Protein AF-A0A0D9VWK8-F1 (afdb_monomer)

InterPro domains:
  IPR011050 Pectin lyase fold/virulence factor [SSF51126] (3-60)
  IPR012334 Pectin lyase fold [G3DSA:2.160.20.10] (1-61)

Nearest PDB structures (foldseek):
  1gq8-assembly1_A  TM=9.100E-01  e=1.105E-02  Daucus carota
  1xg2-assembly1_A  TM=9.061E-01  e=1.371E-02  Solanum lycopersicum

Secondary structure (DSSP, 8-state):
------TTS-TT-S--SSS---GGG--SS--HHHHGGGSHHHHS-GGGTTGGGT-------

Mean predicted aligned error: 6.69 Å

Sequence (61 aa):
MVTYLDGIINPARYLPWNGSFGWLGYHGLLSTNDARNFSAENAIHGSSWIPATGIPYTPGL

Structure (mmCIF, N/CA/C/O backbone):
data_AF-A0A0D9VWK8-F1
#
_entry.id   AF-A0A0D9VWK8-F1
#
loop_
_atom_site.group_PDB
_atom_site.id
_atom_site.type_symbol
_atom_site.label_atom_id
_atom_site.label_alt_id
_atom_site.label_comp_id
_atom_site.label_asym_id
_atom_site.label_entity_id
_atom_site.label_seq_id
_atom_site.pdbx_PDB_ins_code
_atom_site.Cartn_x
_atom_site.Cartn_y
_atom_site.Cartn_z
_atom_site.occupancy
_atom_site.B_iso_or_equiv
_atom_site.auth_seq_id
_atom_site.auth_comp_id
_atom_site.auth_asym_id
_atom_site.auth_atom_id
_atom_site.pdbx_PDB_model_num
ATOM 1 N N . MET A 1 1 ? -1.381 -7.693 -3.871 1.00 67.44 1 MET A N 1
ATOM 2 C CA . MET A 1 1 ? -2.023 -6.604 -4.628 1.00 67.44 1 MET A CA 1
ATOM 3 C C . MET A 1 1 ? -2.947 -7.212 -5.665 1.00 67.44 1 MET A C 1
ATOM 5 O O . MET A 1 1 ? -2.498 -8.056 -6.429 1.00 67.44 1 MET A O 1
ATOM 9 N N . VAL A 1 2 ? -4.228 -6.852 -5.643 1.00 70.31 2 VAL A N 1
ATOM 10 C CA . VAL A 1 2 ? -5.230 -7.382 -6.576 1.00 70.31 2 VAL A CA 1
ATOM 11 C C . VAL A 1 2 ? -5.986 -6.189 -7.140 1.00 70.31 2 VAL A C 1
ATOM 13 O O . VAL A 1 2 ? -6.775 -5.566 -6.438 1.00 70.31 2 VAL A O 1
ATOM 16 N N . THR A 1 3 ? -5.693 -5.827 -8.384 1.00 80.12 3 THR A N 1
ATOM 17 C CA . THR A 1 3 ? -6.395 -4.765 -9.108 1.00 80.12 3 THR A CA 1
ATOM 18 C C . THR A 1 3 ? -6.676 -5.224 -10.532 1.00 80.12 3 THR A C 1
ATOM 20 O O . THR A 1 3 ? -5.924 -6.014 -11.103 1.00 80.12 3 THR A O 1
ATOM 23 N N . TYR A 1 4 ? -7.779 -4.740 -11.101 1.00 84.25 4 TYR A N 1
ATOM 24 C CA . TYR A 1 4 ? -8.106 -4.943 -12.508 1.00 84.25 4 TYR A CA 1
ATOM 25 C C . TYR A 1 4 ? -7.482 -3.816 -13.339 1.00 84.25 4 TYR A C 1
ATOM 27 O O . TYR A 1 4 ? -7.664 -2.642 -13.017 1.00 84.25 4 TYR A O 1
ATOM 35 N N . LEU A 1 5 ? -6.733 -4.171 -14.387 1.00 82.81 5 LEU A N 1
ATOM 36 C CA . LEU A 1 5 ? -6.167 -3.218 -15.343 1.00 82.81 5 LEU A CA 1
ATOM 37 C C . LEU A 1 5 ? -6.979 -3.281 -16.636 1.00 82.81 5 LEU A C 1
ATOM 39 O O . LEU A 1 5 ? -6.950 -4.294 -17.330 1.00 82.81 5 LEU A O 1
ATOM 43 N N . ASP A 1 6 ? -7.695 -2.202 -16.938 1.00 83.88 6 ASP A N 1
ATOM 44 C CA . ASP A 1 6 ? -8.450 -2.056 -18.183 1.00 83.88 6 ASP A CA 1
ATOM 45 C C . ASP A 1 6 ? -7.562 -1.526 -19.332 1.00 83.88 6 ASP A C 1
ATOM 47 O O . ASP A 1 6 ? -6.456 -1.025 -19.108 1.00 83.88 6 ASP A O 1
ATOM 51 N N . GLY A 1 7 ? -8.049 -1.602 -20.572 1.00 83.94 7 GLY A N 1
ATOM 52 C CA . GLY A 1 7 ? -7.323 -1.227 -21.793 1.00 83.94 7 GLY A CA 1
ATOM 53 C C . GLY A 1 7 ? -6.993 0.264 -21.933 1.00 83.94 7 GLY A C 1
ATOM 54 O O . GLY A 1 7 ? -6.257 0.643 -22.840 1.00 83.94 7 GLY A O 1
ATOM 55 N N . ILE A 1 8 ? -7.500 1.114 -21.035 1.00 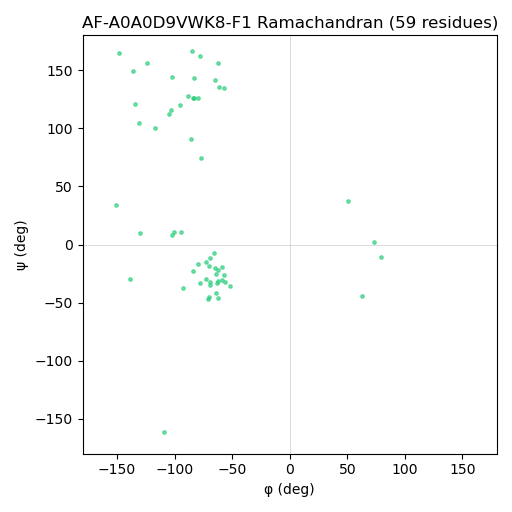86.44 8 ILE A N 1
ATOM 56 C CA . ILE A 1 8 ? -7.151 2.543 -20.974 1.00 86.44 8 ILE A CA 1
ATOM 57 C C . ILE A 1 8 ? -5.738 2.793 -20.425 1.00 86.44 8 ILE A C 1
ATOM 59 O O . ILE A 1 8 ? -5.206 3.896 -20.560 1.00 86.44 8 ILE A O 1
ATOM 63 N N . ILE A 1 9 ? -5.120 1.791 -19.793 1.00 81.38 9 ILE A N 1
ATOM 64 C CA . ILE A 1 9 ? -3.758 1.894 -19.270 1.00 81.38 9 ILE A CA 1
ATOM 65 C C . ILE A 1 9 ? -2.759 1.697 -20.412 1.00 81.38 9 ILE A C 1
ATOM 67 O O . ILE A 1 9 ? -2.785 0.690 -21.117 1.00 81.38 9 ILE A O 1
ATOM 71 N N . ASN A 1 10 ? -1.838 2.651 -20.578 1.00 81.94 10 ASN A N 1
ATOM 72 C CA . ASN A 1 10 ? -0.784 2.556 -21.585 1.00 81.94 10 ASN A CA 1
ATOM 73 C C . ASN A 1 10 ? 0.048 1.265 -21.375 1.00 81.94 10 ASN A C 1
ATOM 75 O O . ASN A 1 10 ? 0.456 1.006 -20.239 1.00 81.94 10 ASN A O 1
ATOM 79 N N . PRO A 1 11 ? 0.372 0.485 -22.428 1.00 79.88 11 PRO A N 1
ATOM 80 C CA . PRO A 1 11 ? 1.188 -0.729 -22.304 1.00 79.88 11 PRO A CA 1
ATOM 81 C C . PRO A 1 11 ? 2.571 -0.516 -21.668 1.00 79.88 11 PRO A C 1
ATOM 83 O O . PRO A 1 11 ? 3.102 -1.435 -21.046 1.00 79.88 11 PRO A O 1
ATOM 86 N N . ALA A 1 12 ? 3.137 0.692 -21.775 1.00 7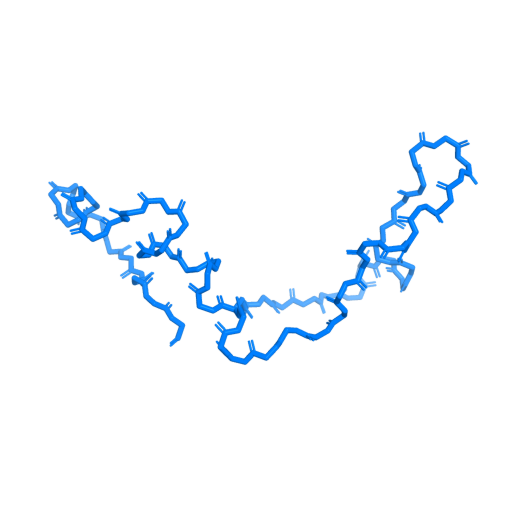8.25 12 ALA A N 1
ATOM 87 C CA . ALA A 1 12 ? 4.372 1.093 -21.100 1.00 78.25 12 ALA A CA 1
ATOM 88 C C . ALA A 1 12 ? 4.213 1.237 -19.573 1.00 78.25 12 ALA A C 1
ATOM 90 O O . ALA A 1 12 ? 5.214 1.325 -18.870 1.00 78.25 12 ALA A O 1
ATOM 91 N N . ARG A 1 13 ? 2.975 1.221 -19.057 1.00 77.81 13 ARG A N 1
ATOM 92 C CA . ARG A 1 13 ? 2.528 1.272 -17.649 1.00 77.81 13 ARG A CA 1
ATOM 93 C C . ARG A 1 13 ? 2.892 2.541 -16.874 1.00 77.81 13 ARG A C 1
ATOM 95 O O . ARG A 1 13 ? 2.029 3.083 -16.194 1.00 77.81 13 ARG A O 1
ATOM 102 N N . TYR A 1 14 ? 4.118 3.036 -16.992 1.00 81.88 14 TYR A N 1
ATOM 103 C CA .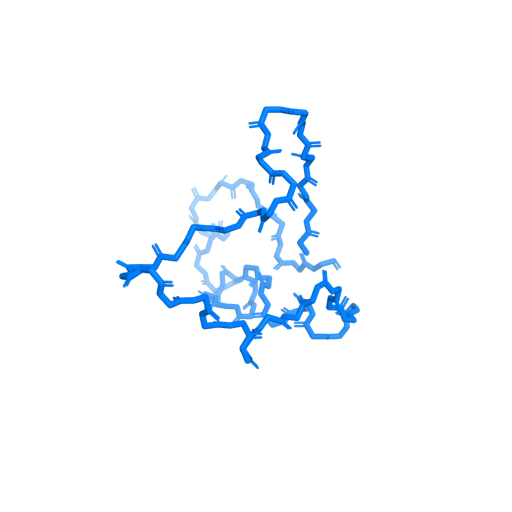 TYR A 1 14 ? 4.613 4.224 -16.298 1.00 81.88 14 TYR A CA 1
ATOM 104 C C . TYR A 1 14 ? 5.151 5.231 -17.310 1.00 81.88 14 TYR A C 1
ATOM 106 O O . TYR A 1 14 ? 5.534 4.871 -18.423 1.00 81.88 14 TYR A O 1
ATOM 114 N N . LEU A 1 15 ? 5.177 6.503 -16.918 1.00 82.06 15 LEU A N 1
ATOM 115 C CA . LEU A 1 15 ? 5.732 7.589 -17.719 1.00 82.06 15 LEU A CA 1
ATOM 116 C C . LEU A 1 15 ? 7.122 7.972 -17.187 1.00 82.06 15 LEU A C 1
ATOM 118 O O . LEU A 1 15 ? 7.335 7.942 -15.973 1.00 82.06 15 LEU A O 1
ATOM 122 N N . PRO A 1 16 ? 8.076 8.339 -18.060 1.00 78.31 16 PRO A N 1
ATOM 123 C CA . PRO A 1 16 ? 9.354 8.881 -17.619 1.00 78.31 16 PRO A CA 1
ATOM 124 C C . PRO A 1 16 ? 9.146 10.226 -16.914 1.00 78.31 16 PRO A C 1
ATOM 126 O O . PRO A 1 16 ? 8.364 11.056 -17.367 1.00 78.31 16 PRO A O 1
ATOM 129 N N . TRP A 1 17 ? 9.904 10.472 -15.846 1.00 76.81 17 TRP A N 1
ATOM 130 C CA . TRP A 1 17 ? 9.855 11.743 -15.115 1.00 76.81 17 TRP A CA 1
ATOM 131 C C . TRP A 1 17 ? 10.513 12.903 -15.892 1.00 76.81 17 TRP A C 1
ATOM 133 O O . TRP A 1 17 ? 10.101 14.050 -15.765 1.00 76.81 17 TRP A O 1
ATOM 143 N N . ASN A 1 18 ? 11.522 12.619 -16.726 1.00 78.94 18 ASN A N 1
ATOM 144 C CA . ASN A 1 18 ? 12.295 13.626 -17.474 1.00 78.94 18 ASN A CA 1
ATOM 145 C C . ASN A 1 18 ? 12.852 13.100 -18.815 1.00 78.94 18 ASN A C 1
ATOM 147 O O . ASN A 1 18 ? 13.964 13.435 -19.215 1.00 78.94 18 ASN A O 1
ATOM 151 N N . GLY A 1 19 ? 12.121 12.205 -19.484 1.00 73.75 19 GLY A N 1
ATOM 152 C CA . GLY A 1 19 ? 12.601 11.504 -20.684 1.00 73.75 19 GLY A CA 1
ATOM 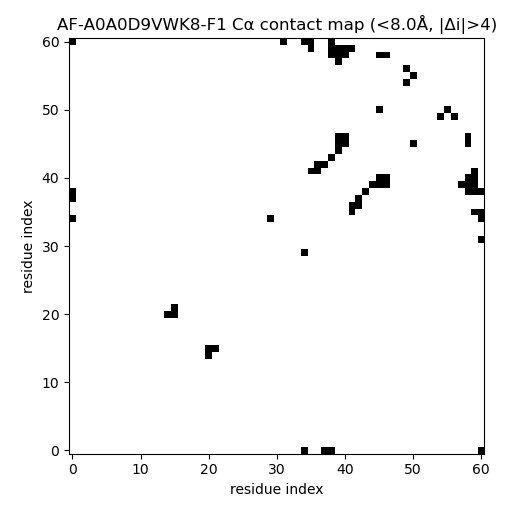153 C C . GLY A 1 19 ? 13.543 10.327 -20.398 1.00 73.75 19 GLY A C 1
ATOM 154 O O . GLY A 1 19 ? 13.782 9.521 -21.292 1.00 73.75 19 GLY A O 1
ATOM 155 N N . SER A 1 20 ? 14.012 10.164 -19.154 1.00 67.88 20 SER A N 1
ATOM 156 C CA . SER A 1 20 ? 14.743 8.973 -18.726 1.00 67.88 20 SER A CA 1
ATOM 157 C C . SER A 1 20 ? 13.801 7.969 -18.064 1.00 67.88 20 SER A C 1
ATOM 159 O O . SER A 1 20 ? 13.124 8.259 -17.073 1.00 67.88 20 SER A O 1
ATOM 161 N N . PHE A 1 21 ? 13.732 6.774 -18.645 1.00 67.19 21 PHE A N 1
ATOM 162 C CA . PHE A 1 21 ? 12.934 5.663 -18.144 1.00 67.19 21 PHE A CA 1
ATOM 163 C C . PHE A 1 21 ? 13.777 4.909 -17.102 1.00 67.19 21 PHE A C 1
ATOM 165 O O . PHE A 1 21 ? 14.545 4.006 -17.424 1.00 67.19 21 PHE A O 1
ATOM 172 N N . GLY A 1 22 ? 13.660 5.299 -15.832 1.00 60.44 22 GLY A N 1
ATOM 173 C CA . GLY A 1 22 ? 14.366 4.665 -14.715 1.00 60.44 22 GLY A CA 1
ATOM 174 C C . GLY A 1 22 ? 13.728 3.340 -14.290 1.00 60.44 22 GLY A C 1
ATOM 175 O O . GLY A 1 22 ? 13.065 3.287 -13.263 1.00 60.44 22 GLY A O 1
ATOM 176 N N . TRP A 1 23 ? 13.907 2.267 -15.065 1.00 67.38 23 TRP A N 1
ATOM 177 C CA . TRP A 1 23 ? 13.272 0.961 -14.790 1.00 67.38 23 TRP A CA 1
ATOM 178 C C . TRP A 1 23 ? 14.132 -0.022 -14.005 1.00 67.38 23 TRP A C 1
ATOM 180 O O . TRP A 1 23 ? 13.747 -1.174 -13.833 1.00 67.38 23 TRP A O 1
ATOM 190 N N . LEU A 1 24 ? 15.261 0.430 -13.456 1.00 65.62 24 LEU A N 1
ATOM 191 C CA . LEU A 1 24 ? 16.108 -0.407 -12.600 1.00 65.62 24 LEU A CA 1
ATOM 192 C C . LEU A 1 24 ? 15.390 -0.880 -11.322 1.00 65.62 24 LEU A C 1
ATOM 194 O O . LEU A 1 24 ? 15.792 -1.883 -10.749 1.00 65.62 24 LEU A O 1
ATOM 198 N N . GLY A 1 25 ? 14.331 -0.186 -10.890 1.00 71.94 25 GLY A N 1
ATOM 199 C CA . GLY A 1 25 ? 13.538 -0.539 -9.707 1.00 71.94 25 GLY A CA 1
ATOM 200 C C . GLY A 1 25 ? 12.194 -1.215 -9.995 1.00 71.94 25 GLY A C 1
ATOM 201 O O . GLY A 1 25 ? 11.391 -1.357 -9.076 1.00 71.94 25 GLY A O 1
ATOM 202 N N . TYR A 1 26 ? 11.892 -1.587 -11.244 1.00 76.44 26 TYR A N 1
ATOM 203 C CA . TYR A 1 26 ? 10.611 -2.223 -11.566 1.00 76.44 26 TYR A CA 1
ATOM 204 C C . TYR A 1 26 ? 10.638 -3.729 -11.292 1.00 76.44 26 TYR A C 1
ATOM 206 O O . TYR A 1 26 ? 11.451 -4.464 -11.847 1.00 76.44 26 TYR A O 1
ATOM 214 N N . HIS A 1 27 ? 9.677 -4.194 -10.494 1.00 75.25 27 HIS A N 1
ATOM 215 C CA . HIS A 1 27 ? 9.439 -5.609 -10.219 1.00 75.25 27 HIS A CA 1
ATOM 216 C C . HIS A 1 27 ? 8.046 -5.971 -10.741 1.00 75.25 27 HIS A C 1
ATOM 218 O O . HIS A 1 27 ? 7.037 -5.651 -10.117 1.00 75.25 27 HIS A O 1
ATOM 224 N N . GLY A 1 28 ? 7.982 -6.592 -11.923 1.00 73.00 28 GLY A N 1
ATOM 225 C CA . GLY A 1 28 ? 6.715 -6.764 -12.641 1.00 73.00 28 GLY A CA 1
ATOM 226 C C . GLY A 1 28 ? 5.721 -7.734 -12.011 1.00 73.00 28 GLY A C 1
ATOM 227 O O . GLY A 1 28 ? 4.517 -7.514 -12.105 1.00 73.00 28 GLY A O 1
ATOM 228 N N . LEU A 1 29 ? 6.205 -8.778 -11.343 1.00 78.81 29 LEU A N 1
ATOM 229 C CA . LEU A 1 29 ? 5.382 -9.680 -10.545 1.00 78.81 29 LEU A CA 1
ATOM 230 C C . LEU A 1 29 ? 6.087 -9.907 -9.216 1.00 78.81 29 LEU A C 1
ATOM 232 O O . LEU A 1 29 ? 7.228 -10.366 -9.185 1.00 78.81 29 LEU A O 1
ATOM 236 N N . LEU A 1 30 ? 5.408 -9.568 -8.124 1.00 84.06 30 LEU A N 1
ATOM 237 C CA . LEU A 1 30 ? 5.880 -9.898 -6.788 1.00 84.06 30 LEU A CA 1
ATOM 238 C C . LEU A 1 30 ? 5.474 -11.327 -6.446 1.00 84.06 30 LEU A C 1
ATOM 240 O O . LEU A 1 30 ? 4.370 -11.767 -6.779 1.00 84.06 30 LEU A O 1
ATOM 244 N N . SER A 1 31 ? 6.351 -12.035 -5.734 1.00 88.31 31 SER A N 1
ATOM 245 C CA . SER A 1 31 ? 5.951 -13.279 -5.088 1.00 88.31 31 SER A CA 1
ATOM 246 C C . SER A 1 31 ? 4.858 -12.990 -4.054 1.00 88.31 31 SER A C 1
ATOM 248 O O . SER A 1 31 ? 4.767 -11.883 -3.516 1.00 88.31 31 SER A O 1
ATOM 250 N N . THR A 1 32 ? 4.042 -13.991 -3.719 1.00 87.44 32 THR A N 1
ATOM 251 C CA . THR A 1 32 ? 3.075 -13.884 -2.613 1.00 87.44 32 THR A CA 1
ATOM 252 C C . THR A 1 32 ? 3.757 -13.415 -1.327 1.00 87.44 32 THR A C 1
ATOM 254 O O . THR A 1 32 ? 3.174 -12.650 -0.567 1.00 87.44 32 THR A O 1
ATOM 257 N N . ASN A 1 33 ? 5.004 -13.839 -1.097 1.00 90.19 33 ASN A N 1
ATOM 258 C CA . ASN A 1 33 ? 5.754 -13.466 0.092 1.00 90.19 33 ASN A CA 1
ATOM 259 C C . ASN A 1 33 ? 6.155 -11.986 0.088 1.00 90.19 33 ASN A C 1
ATOM 261 O O . ASN A 1 33 ? 5.935 -11.302 1.082 1.00 90.19 33 ASN A O 1
ATOM 265 N N . ASP A 1 34 ? 6.655 -11.471 -1.034 1.00 89.75 34 ASP A N 1
ATOM 266 C CA . ASP A 1 34 ? 7.021 -10.054 -1.140 1.00 89.75 34 ASP A CA 1
AT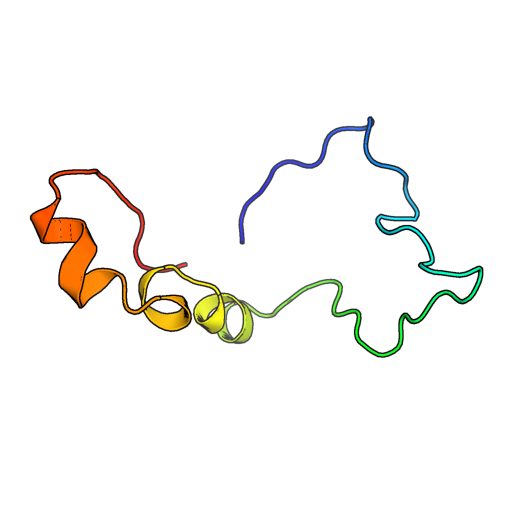OM 267 C C . ASP A 1 34 ? 5.776 -9.158 -1.128 1.00 89.75 34 ASP A C 1
ATOM 269 O O . ASP A 1 34 ? 5.771 -8.085 -0.528 1.00 89.75 34 ASP A O 1
ATOM 273 N N . ALA A 1 35 ? 4.679 -9.628 -1.727 1.00 90.38 35 ALA A N 1
ATOM 274 C CA . ALA A 1 35 ? 3.407 -8.919 -1.759 1.00 90.38 35 ALA A CA 1
ATOM 275 C C . ALA A 1 35 ? 2.779 -8.730 -0.363 1.00 90.38 35 ALA A C 1
ATOM 277 O O . ALA A 1 35 ? 2.036 -7.766 -0.172 1.00 90.38 35 ALA A O 1
ATOM 278 N N . ARG A 1 36 ? 3.089 -9.591 0.623 1.00 92.00 36 ARG A N 1
ATOM 279 C CA . ARG A 1 36 ? 2.615 -9.436 2.014 1.00 92.00 36 ARG A CA 1
ATOM 280 C C . ARG A 1 36 ? 3.113 -8.157 2.669 1.00 92.00 36 ARG A C 1
ATOM 282 O O . ARG A 1 36 ? 2.383 -7.591 3.482 1.00 92.00 36 ARG A O 1
ATOM 289 N N . ASN A 1 37 ? 4.303 -7.682 2.305 1.00 93.31 37 ASN A N 1
ATOM 290 C CA . ASN A 1 37 ? 4.863 -6.443 2.852 1.00 93.31 37 ASN A CA 1
ATOM 291 C C . ASN A 1 37 ? 4.029 -5.211 2.469 1.00 93.31 37 ASN A C 1
ATOM 293 O O . ASN A 1 37 ? 4.077 -4.1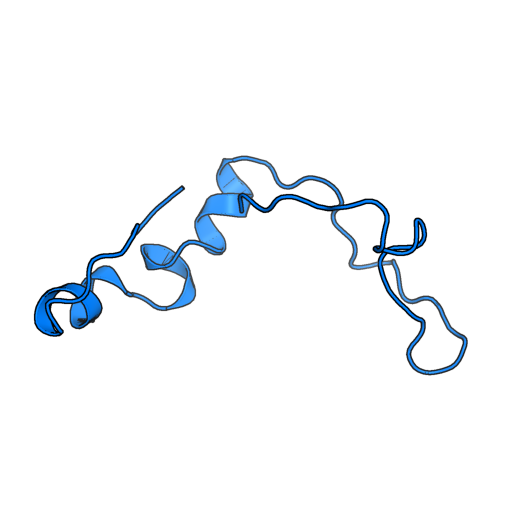99 3.157 1.00 93.31 37 ASN A O 1
ATOM 297 N N . PHE A 1 38 ? 3.221 -5.318 1.411 1.00 93.12 38 PHE A N 1
ATOM 298 C CA . PHE A 1 38 ? 2.340 -4.259 0.916 1.00 93.12 38 PHE A CA 1
ATOM 299 C C . PHE A 1 38 ? 0.874 -4.433 1.355 1.00 93.12 38 PHE A C 1
ATOM 301 O O . PHE A 1 38 ? -0.011 -3.765 0.824 1.00 93.12 38 PHE A O 1
ATOM 308 N N . SER A 1 39 ? 0.592 -5.348 2.287 1.00 94.31 39 SER A N 1
ATOM 309 C CA . SER A 1 39 ? -0.740 -5.510 2.887 1.00 94.31 39 SER A CA 1
ATOM 310 C C . SER A 1 39 ? -1.020 -4.439 3.948 1.00 94.31 39 SER A C 1
ATOM 312 O O . SER A 1 39 ? -0.094 -3.809 4.461 1.00 94.31 39 SER A O 1
ATOM 314 N N . ALA A 1 40 ? -2.291 -4.234 4.306 1.00 93.88 40 ALA A N 1
ATOM 315 C CA . ALA A 1 40 ? -2.668 -3.243 5.316 1.00 93.88 40 ALA A CA 1
ATOM 316 C C . ALA A 1 40 ? -2.092 -3.576 6.707 1.00 93.88 40 ALA A C 1
ATOM 318 O O . ALA A 1 40 ? -1.729 -2.683 7.471 1.00 93.88 40 ALA A O 1
ATOM 319 N N . GLU A 1 41 ? -1.970 -4.860 7.030 1.00 96.12 41 GLU A N 1
ATOM 320 C CA . GLU A 1 41 ? -1.358 -5.352 8.260 1.00 96.12 41 GLU A CA 1
ATOM 321 C C . GLU A 1 41 ? 0.117 -4.957 8.364 1.00 96.12 41 GLU A C 1
ATOM 323 O O . GLU A 1 41 ? 0.530 -4.453 9.404 1.00 96.12 41 GLU A O 1
ATOM 328 N N . ASN A 1 42 ? 0.898 -5.126 7.293 1.00 95.94 42 ASN A N 1
ATOM 329 C CA . ASN A 1 42 ? 2.349 -4.925 7.350 1.00 95.94 42 ASN A CA 1
ATOM 330 C C . ASN A 1 42 ? 2.792 -3.508 6.965 1.00 95.94 42 ASN A C 1
ATOM 332 O O . ASN A 1 42 ? 3.716 -2.982 7.575 1.00 95.94 42 ASN A O 1
ATOM 336 N N . ALA A 1 43 ? 2.144 -2.872 5.984 1.00 95.06 43 ALA A N 1
ATOM 337 C CA . ALA A 1 43 ? 2.583 -1.573 5.468 1.00 95.06 43 ALA A CA 1
ATOM 338 C C . ALA A 1 43 ? 2.201 -0.398 6.381 1.00 95.06 43 ALA A C 1
ATOM 340 O O . ALA A 1 43 ? 2.920 0.595 6.444 1.00 95.06 43 ALA A O 1
ATOM 341 N N . ILE A 1 44 ? 1.055 -0.496 7.066 1.00 95.75 44 ILE A N 1
ATOM 342 C CA . ILE A 1 44 ? 0.497 0.587 7.898 1.00 95.75 44 ILE A CA 1
ATOM 343 C C . ILE A 1 44 ? 0.110 0.125 9.305 1.00 95.75 44 ILE A C 1
ATOM 345 O O . ILE A 1 44 ? -0.581 0.853 10.022 1.00 95.75 44 ILE A O 1
ATOM 349 N N . HIS A 1 45 ? 0.498 -1.095 9.691 1.00 96.25 45 HIS A N 1
ATOM 350 C CA . HIS A 1 45 ? 0.130 -1.695 10.976 1.00 96.25 45 HIS A CA 1
ATOM 351 C C . HIS A 1 45 ? -1.381 -1.636 11.250 1.00 96.25 45 HIS A C 1
ATOM 353 O O . HIS A 1 45 ? -1.820 -1.417 12.382 1.00 96.25 45 HIS A O 1
ATOM 359 N N . GLY A 1 46 ? -2.188 -1.819 10.198 1.00 95.00 46 GLY A N 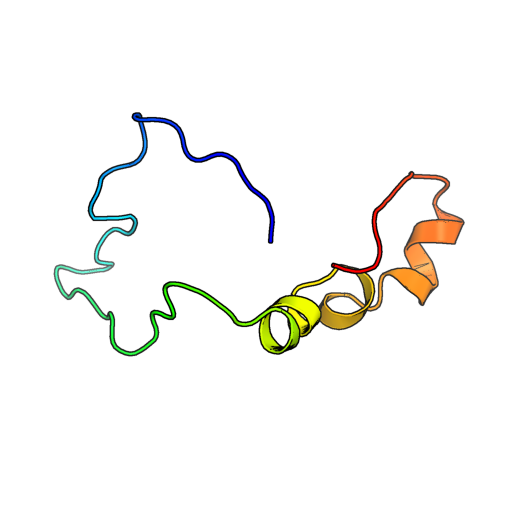1
ATOM 360 C CA . GLY A 1 46 ? -3.627 -1.555 10.205 1.00 95.00 46 GLY A CA 1
ATOM 361 C C . GLY A 1 46 ? -4.398 -2.363 11.246 1.00 95.00 46 GLY A C 1
ATOM 362 O O . GLY A 1 46 ? -5.360 -1.863 11.823 1.00 95.00 46 GLY A O 1
ATOM 363 N N . SER A 1 47 ? -3.923 -3.568 11.569 1.00 96.31 47 SER A N 1
ATOM 364 C CA . SER A 1 47 ? -4.494 -4.436 12.609 1.00 96.31 47 SER A CA 1
ATOM 365 C C . SER A 1 47 ? -4.514 -3.810 14.006 1.00 96.31 47 SER A C 1
ATOM 367 O O . SER A 1 47 ? -5.299 -4.241 14.844 1.00 96.31 47 SER A O 1
ATOM 369 N N . SER A 1 48 ? -3.701 -2.778 14.258 1.00 96.94 48 SER A N 1
ATOM 370 C CA . SER A 1 48 ? -3.665 -2.083 15.551 1.00 96.94 48 SER A CA 1
ATOM 371 C C . SER A 1 48 ? -4.730 -0.993 15.716 1.00 96.94 48 SER A C 1
ATOM 373 O O . SER A 1 48 ? -5.064 -0.656 16.850 1.00 96.94 48 SER A O 1
ATOM 375 N N . TRP A 1 49 ? -5.273 -0.438 14.624 1.00 97.12 49 TRP A N 1
ATOM 376 C CA . TRP A 1 49 ? -6.116 0.765 14.700 1.00 97.12 49 TRP A CA 1
ATOM 377 C C . TRP A 1 49 ? -7.359 0.743 13.805 1.00 97.12 49 TRP A C 1
ATOM 379 O O . TRP A 1 49 ? -8.380 1.314 14.185 1.00 97.12 49 TRP A O 1
ATOM 389 N N . ILE A 1 50 ? -7.335 0.059 12.658 1.00 96.50 50 ILE A N 1
ATOM 390 C CA . ILE A 1 50 ? -8.480 0.014 11.735 1.00 96.50 50 ILE A CA 1
ATOM 391 C C . ILE A 1 50 ? -9.700 -0.678 12.363 1.00 96.50 50 ILE A C 1
ATOM 393 O O . ILE A 1 50 ? -10.792 -0.119 12.237 1.00 96.50 50 ILE A O 1
ATOM 397 N N . PRO A 1 51 ? -9.579 -1.802 13.105 1.00 97.25 51 PRO A N 1
ATOM 398 C CA . PRO A 1 51 ? -10.741 -2.423 13.747 1.00 97.25 51 PRO A CA 1
ATOM 399 C C . PRO A 1 51 ? -11.512 -1.478 14.682 1.00 97.25 51 PRO A C 1
ATOM 401 O O . PRO A 1 51 ? -12.735 -1.557 14.760 1.00 97.25 51 PRO A O 1
ATOM 404 N N . ALA A 1 52 ? -10.821 -0.538 15.338 1.00 97.12 52 ALA A N 1
ATOM 405 C CA . ALA A 1 52 ? -11.447 0.440 16.229 1.00 97.12 52 ALA A CA 1
ATOM 406 C C . ALA A 1 52 ? -12.304 1.481 15.485 1.00 97.12 52 ALA A C 1
ATOM 408 O O . ALA A 1 52 ? -13.155 2.124 16.093 1.00 97.12 52 ALA A O 1
ATOM 409 N N . THR A 1 53 ? -12.108 1.640 14.173 1.00 96.88 53 THR A N 1
ATOM 410 C CA . THR A 1 53 ? -12.891 2.572 13.345 1.00 96.88 53 THR A CA 1
ATOM 411 C C . THR A 1 53 ? -14.265 2.025 12.954 1.00 96.88 53 THR A C 1
ATOM 413 O O . THR A 1 53 ? -15.119 2.789 12.512 1.00 96.88 53 THR A O 1
ATOM 416 N N . GLY A 1 54 ? -14.484 0.709 13.074 1.00 96.31 54 GLY A N 1
ATOM 417 C CA . GLY A 1 54 ? -15.697 0.035 12.595 1.00 96.31 54 GLY A CA 1
ATOM 418 C C . GLY A 1 54 ? -15.787 -0.113 11.070 1.00 96.31 54 GLY A C 1
ATOM 419 O O . GLY A 1 54 ? -16.778 -0.643 10.569 1.00 96.31 54 GLY A O 1
ATOM 420 N N . ILE A 1 55 ? -14.769 0.327 10.323 1.00 95.88 55 ILE A N 1
ATOM 421 C CA . ILE A 1 55 ? -14.729 0.221 8.863 1.00 95.88 55 ILE A CA 1
ATOM 422 C C . ILE A 1 55 ? -14.213 -1.174 8.468 1.00 95.88 55 ILE A C 1
ATOM 424 O O . ILE A 1 55 ? -13.121 -1.563 8.893 1.00 95.88 55 ILE A O 1
ATOM 428 N N . PRO A 1 56 ? -14.949 -1.934 7.634 1.00 96.12 56 PRO A N 1
ATOM 429 C CA . PRO A 1 56 ? -14.466 -3.207 7.111 1.00 96.12 56 PRO A CA 1
ATOM 430 C C . PRO A 1 56 ? -13.202 -3.029 6.264 1.00 96.12 56 PRO A C 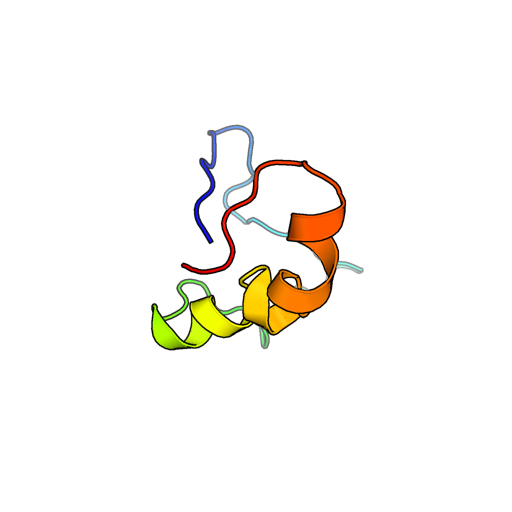1
ATOM 432 O O . PRO A 1 56 ? -13.141 -2.157 5.397 1.00 96.12 56 PRO A O 1
ATOM 435 N N . TYR A 1 57 ? -12.209 -3.892 6.471 1.00 95.12 57 TYR A N 1
ATOM 436 C CA . TYR A 1 57 ? -10.980 -3.908 5.677 1.00 95.12 57 TYR A CA 1
ATOM 437 C C . TYR A 1 57 ? -10.416 -5.326 5.553 1.00 95.12 57 TYR A C 1
ATOM 439 O O . TYR A 1 57 ? -10.793 -6.228 6.300 1.00 95.12 57 TYR A O 1
ATOM 447 N N . THR A 1 58 ? -9.495 -5.517 4.607 1.00 95.50 58 THR A N 1
ATOM 448 C CA . THR A 1 58 ? -8.719 -6.758 4.471 1.00 95.50 58 THR A CA 1
ATOM 449 C C . THR A 1 58 ? -7.305 -6.526 5.016 1.00 95.50 58 THR A C 1
ATOM 451 O O . THR A 1 58 ? -6.589 -5.693 4.458 1.00 95.50 58 THR A O 1
ATOM 454 N N . PRO A 1 59 ? -6.887 -7.210 6.097 1.00 91.69 59 PRO A N 1
ATOM 455 C CA . PRO A 1 59 ? -5.578 -6.993 6.711 1.00 91.69 59 PRO A CA 1
ATOM 456 C C . PRO A 1 59 ? -4.416 -7.507 5.859 1.00 91.69 59 PRO A C 1
ATOM 458 O O . PRO A 1 59 ? -3.442 -6.786 5.666 1.00 91.69 59 PRO A O 1
ATOM 461 N N . GLY A 1 60 ? -4.527 -8.726 5.334 1.00 91.75 60 GLY A N 1
ATOM 462 C CA . GLY A 1 60 ? -3.446 -9.438 4.652 1.00 91.75 60 GLY A CA 1
ATOM 463 C C . GLY A 1 60 ? -3.630 -9.570 3.139 1.00 91.75 60 GLY A C 1
ATOM 464 O O . GLY A 1 60 ? -4.402 -8.837 2.519 1.00 91.75 60 GLY A O 1
ATOM 465 N N . LEU A 1 61 ? -2.886 -10.520 2.564 1.00 85.50 61 LEU A N 1
ATOM 466 C CA . LEU A 1 61 ? -2.976 -10.946 1.165 1.00 85.50 61 LEU A CA 1
ATOM 467 C C . LEU A 1 61 ? -3.684 -12.299 1.051 1.00 85.50 61 LEU A C 1
ATOM 469 O O . LEU A 1 61 ? -3.313 -13.196 1.842 1.00 85.50 61 LEU A O 1
#

Radius of gyration: 15.85 Å; Cα contacts (8 Å, |Δi|>4): 37; chains: 1; bounding box: 32×28×38 Å

Foldseek 3Di:
DDDDDDPVQDPVNDDDPPPDDPCPPDDPDDDLVRVFCVFQCNVVVCVVPVVVVVDDDDRGD

pLDDT: mean 85.43, std 10.08, range [60.44, 97.25]

Organism: NCBI:txid77586

Solvent-accessible surface area (backbone atoms only — not comparable to full-atom values): 4252 Å² total; per-residue (Å²): 127,90,80,88,83,62,88,87,57,60,92,76,77,68,80,52,89,78,82,54,76,81,60,91,79,69,72,94,74,70,52,75,74,64,37,38,56,73,14,42,37,61,62,69,48,31,79,80,54,43,70,81,68,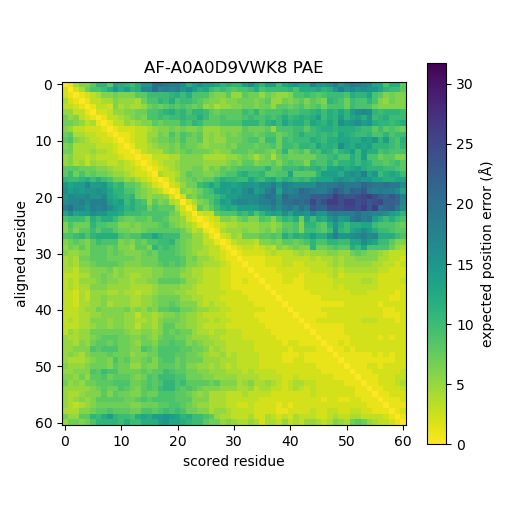74,59,91,79,70,47,68,118